Protein AF-A0A8S9JZS0-F1 (afdb_monomer_lite)

Secondary structure (DSSP, 8-state):
--SS-GGGTT--EEEEEEEE-SS-TT-EEEEEEEPPPGGGGGS---S----EEEEEEEEE-SSEEEEEEEEEEHHHHHHHHHTSS-GGGS----EEEEEEE-----SSTT---EEEEEEE-----S-TTS-S--HHHHHHHHHHHHHHHHHHHHHTT----

Organism: Brassica cretica (NCBI:txid69181)

pLDDT: mean 78.53, std 15.89, range [35.5, 95.31]

Sequence (161 aa):
MQQWDVLCYRSAVSVTARILTGSNENNYITILQPTQREDDVISMSQGPKRNMMMLQECYMDALGGMIVYAPLDMASMSLATSGEVDPLKIPILSSGFTISNDGRRSMVAEEGGTILTVVFQILVSEDKRISGMNEQSVDTVTSLISSTVRNIKLLLNCPLE

Foldseek 3Di:
DCQLQPVLPPFDKDFPDWAADPDDPQWIKTKIFGDDDPVCPPDDDPDPPQRKIKIWTWDDDPFWIWIKIWIDGVVLVVCCVVVVDPNVPGDTWMWIKIKGWPPDPDPDPPPIDIDIDTDTRDDPDPDPPPPDDDPVNVVVVVVSVVSSVVSVCVVVVHDPD

Radius of gyration: 18.69 Å; chains: 1; bounding box: 46×42×60 Å

Structure (mmCIF, N/CA/C/O backbone):
data_AF-A0A8S9JZS0-F1
#
_entry.id   AF-A0A8S9JZS0-F1
#
loop_
_atom_site.group_PDB
_atom_site.id
_atom_site.type_symbol
_atom_site.label_atom_id
_atom_site.label_alt_id
_atom_site.label_comp_id
_atom_site.label_asym_id
_atom_site.label_entity_id
_atom_site.label_seq_id
_atom_site.pdbx_PDB_ins_code
_atom_site.Cartn_x
_atom_site.Cartn_y
_atom_site.Cartn_z
_atom_site.occupancy
_atom_site.B_iso_or_equiv
_atom_site.auth_seq_id
_atom_site.auth_comp_id
_atom_site.auth_asym_id
_atom_site.auth_atom_id
_atom_site.pdbx_PDB_model_num
ATOM 1 N N . MET A 1 1 ? 5.705 -9.789 5.509 1.00 44.84 1 MET A N 1
ATOM 2 C CA . MET A 1 1 ? 5.367 -9.020 4.294 1.00 44.84 1 MET A CA 1
ATOM 3 C C . MET A 1 1 ? 4.798 -7.682 4.725 1.00 44.84 1 MET A C 1
ATOM 5 O O . MET A 1 1 ? 3.651 -7.649 5.130 1.00 44.84 1 MET A O 1
ATOM 9 N N . GLN A 1 2 ? 5.638 -6.647 4.747 1.00 56.00 2 GLN A N 1
ATOM 10 C CA . GLN A 1 2 ? 5.303 -5.210 4.882 1.00 56.00 2 GLN A CA 1
ATOM 11 C C . GLN A 1 2 ? 6.602 -4.376 4.871 1.00 56.00 2 GLN A C 1
ATOM 13 O O . GLN A 1 2 ? 6.683 -3.300 5.438 1.00 56.00 2 GLN A O 1
ATOM 18 N N . GLN A 1 3 ? 7.672 -4.904 4.258 1.00 53.69 3 GLN A N 1
ATOM 19 C CA . GLN A 1 3 ? 9.020 -4.331 4.368 1.00 53.69 3 GLN A CA 1
ATOM 20 C C . GLN A 1 3 ? 9.173 -2.980 3.661 1.00 53.69 3 GLN A C 1
ATOM 22 O O . GLN A 1 3 ? 10.143 -2.278 3.929 1.00 53.69 3 GLN A O 1
ATOM 27 N N . TRP A 1 4 ? 8.252 -2.627 2.761 1.00 59.09 4 TRP A N 1
ATOM 28 C CA . TRP A 1 4 ? 8.326 -1.374 2.018 1.00 59.09 4 TRP A CA 1
ATOM 29 C C . TRP A 1 4 ? 7.702 -0.198 2.777 1.00 59.09 4 TRP A C 1
ATOM 31 O O . TRP A 1 4 ? 8.259 0.899 2.737 1.00 59.09 4 TRP A O 1
ATOM 41 N N . ASP A 1 5 ? 6.604 -0.431 3.502 1.00 62.88 5 ASP A N 1
ATOM 42 C CA . ASP A 1 5 ? 5.867 0.616 4.206 1.00 62.88 5 ASP A CA 1
ATOM 43 C C . ASP A 1 5 ? 6.513 0.945 5.555 1.00 62.88 5 ASP A C 1
ATOM 45 O O . ASP A 1 5 ? 6.505 0.154 6.503 1.00 62.88 5 ASP A O 1
ATOM 49 N N . VAL A 1 6 ? 7.066 2.152 5.635 1.00 61.22 6 VAL A N 1
ATOM 50 C CA . VAL A 1 6 ? 7.715 2.693 6.832 1.00 61.22 6 VAL A CA 1
ATOM 51 C C . VAL A 1 6 ? 6.712 2.882 7.974 1.00 61.22 6 VAL A C 1
ATOM 53 O O . VAL A 1 6 ? 7.097 2.777 9.138 1.00 61.22 6 VAL A O 1
ATOM 56 N N . LEU A 1 7 ? 5.427 3.101 7.671 1.00 60.09 7 LEU A N 1
ATOM 57 C CA . LEU A 1 7 ? 4.382 3.263 8.687 1.00 60.09 7 LEU A CA 1
ATOM 58 C C . LEU A 1 7 ? 4.020 1.938 9.373 1.00 60.09 7 LEU A C 1
ATOM 60 O O . LEU A 1 7 ? 3.533 1.941 10.500 1.00 60.09 7 LEU A O 1
ATOM 64 N N . CYS A 1 8 ? 4.317 0.806 8.733 1.00 59.44 8 CYS A N 1
ATOM 65 C CA . CYS A 1 8 ? 4.039 -0.532 9.255 1.00 59.44 8 CYS A CA 1
ATOM 66 C C . CYS A 1 8 ? 5.251 -1.189 9.942 1.00 59.44 8 CYS A C 1
ATOM 68 O O . CYS A 1 8 ? 5.248 -2.394 10.206 1.00 59.44 8 CYS A O 1
ATOM 70 N N . TYR A 1 9 ? 6.322 -0.4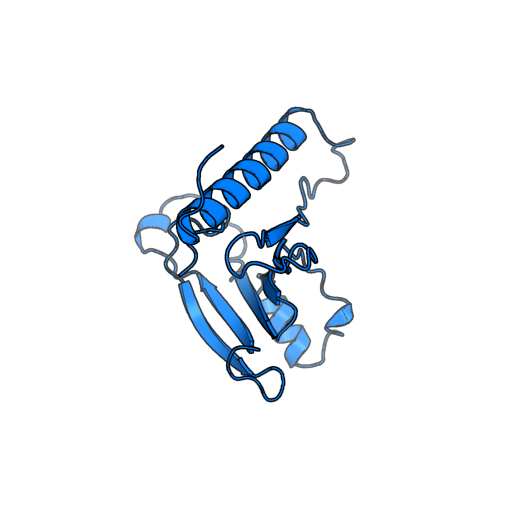37 10.207 1.00 51.94 9 TYR A N 1
ATOM 71 C CA . TYR A 1 9 ? 7.609 -1.016 10.583 1.00 51.94 9 TYR A CA 1
ATOM 72 C C . TYR A 1 9 ? 7.553 -1.818 11.904 1.00 51.94 9 TYR A C 1
ATOM 74 O O . TYR A 1 9 ? 7.262 -1.287 12.971 1.00 51.94 9 TYR A O 1
ATOM 82 N N . ARG A 1 10 ? 7.927 -3.108 11.822 1.00 52.41 10 ARG A N 1
ATOM 83 C CA . ARG A 1 10 ? 8.215 -4.072 12.919 1.00 52.41 10 ARG A CA 1
ATOM 84 C C . ARG A 1 10 ? 7.058 -4.614 13.757 1.00 52.41 10 ARG A C 1
ATOM 86 O O . ARG A 1 10 ? 7.293 -5.552 14.531 1.00 52.41 10 ARG A O 1
ATOM 93 N N . SER A 1 11 ? 5.838 -4.134 13.583 1.00 58.88 11 SER A N 1
ATOM 94 C CA . SER A 1 11 ? 4.678 -4.803 14.172 1.00 58.88 11 SER A CA 1
ATOM 95 C C . SER A 1 11 ? 4.436 -6.110 13.425 1.00 58.88 11 SER A C 1
ATOM 97 O O . SER A 1 11 ? 4.383 -6.131 12.197 1.00 58.88 11 SER A O 1
ATOM 99 N N . ALA A 1 12 ? 4.349 -7.231 14.144 1.00 68.56 12 ALA A N 1
ATOM 100 C CA . ALA A 1 12 ? 3.839 -8.440 13.515 1.00 68.56 12 ALA A CA 1
ATOM 101 C C . ALA A 1 12 ? 2.369 -8.170 13.155 1.00 68.56 12 ALA A C 1
ATOM 103 O O . ALA A 1 12 ? 1.665 -7.471 13.887 1.00 68.56 12 ALA A O 1
ATOM 104 N N . VAL A 1 13 ? 1.917 -8.653 12.006 1.00 76.06 13 VAL A N 1
ATOM 105 C CA . VAL A 1 13 ? 0.561 -8.409 11.511 1.00 76.06 13 VAL A CA 1
ATOM 106 C C . VAL A 1 13 ? -0.047 -9.748 11.139 1.00 76.06 13 VAL A C 1
ATOM 108 O O . VAL A 1 13 ? 0.595 -10.555 10.464 1.00 76.06 13 VAL A O 1
ATOM 111 N N . SER A 1 14 ? -1.273 -9.993 11.592 1.00 83.44 14 SER A N 1
ATOM 112 C CA . SER A 1 14 ? -2.051 -11.171 11.228 1.00 83.44 14 SER A CA 1
ATOM 113 C C . SER A 1 14 ? -3.049 -10.825 10.124 1.00 83.44 14 SER A C 1
ATOM 115 O O . SER A 1 14 ? -3.668 -9.759 10.112 1.00 83.44 14 SER A O 1
ATOM 117 N N . VAL A 1 15 ? -3.214 -11.744 9.173 1.00 87.81 15 VAL A N 1
ATOM 118 C CA . VAL A 1 15 ? -4.293 -11.659 8.186 1.00 87.81 15 VAL A CA 1
ATOM 119 C C . VAL A 1 15 ? -5.558 -12.181 8.853 1.00 87.81 15 VAL A C 1
ATOM 121 O O . VAL A 1 15 ? -5.619 -13.345 9.235 1.00 87.81 15 VAL A O 1
ATOM 124 N N . THR A 1 16 ? -6.556 -11.316 9.001 1.00 87.50 16 THR A N 1
ATOM 125 C CA . THR A 1 16 ? -7.851 -11.676 9.597 1.00 87.50 16 THR A CA 1
ATOM 126 C C . THR A 1 16 ? -8.803 -12.222 8.540 1.00 87.50 16 THR A C 1
ATOM 128 O O . THR A 1 16 ? -9.517 -13.191 8.777 1.00 87.50 16 THR A O 1
ATOM 131 N N . ALA A 1 17 ? -8.800 -11.611 7.355 1.00 90.62 17 ALA A N 1
ATOM 132 C CA . ALA A 1 17 ? -9.634 -12.021 6.235 1.00 90.62 17 ALA A CA 1
ATOM 133 C C . ALA A 1 17 ? -8.967 -11.676 4.901 1.00 90.62 17 ALA A C 1
ATOM 135 O O . ALA A 1 17 ? -8.182 -10.727 4.816 1.00 90.62 17 ALA A O 1
ATOM 136 N N . ARG A 1 18 ? -9.319 -12.429 3.855 1.00 92.62 18 ARG A N 1
ATOM 137 C CA . ARG A 1 18 ? -8.946 -12.162 2.463 1.00 92.62 18 ARG A CA 1
ATOM 138 C C . ARG A 1 18 ? -10.166 -12.351 1.572 1.00 92.62 18 ARG A C 1
ATOM 140 O O . ARG A 1 18 ? -10.853 -13.361 1.677 1.00 92.62 18 ARG A O 1
ATOM 147 N N . ILE A 1 19 ? -10.411 -11.378 0.710 1.00 93.94 19 ILE A N 1
ATOM 148 C CA . ILE A 1 19 ? -11.557 -11.302 -0.190 1.00 93.94 19 ILE A CA 1
ATOM 149 C C . ILE A 1 19 ? -10.994 -11.121 -1.594 1.00 93.94 19 ILE A C 1
ATOM 151 O O . ILE A 1 19 ? -10.263 -10.166 -1.835 1.00 93.94 19 ILE A O 1
ATOM 155 N N . LEU A 1 20 ? -11.294 -12.036 -2.510 1.00 94.88 20 LEU A N 1
ATOM 156 C CA . LEU A 1 20 ? -10.851 -11.912 -3.899 1.00 94.88 20 LEU A CA 1
ATOM 157 C C . LEU A 1 20 ? -11.662 -10.829 -4.614 1.00 94.88 20 LEU A C 1
ATOM 159 O O . LEU A 1 20 ? -12.885 -10.771 -4.476 1.00 94.88 20 LEU A O 1
ATOM 163 N N . THR A 1 21 ? -10.981 -9.990 -5.388 1.00 89.38 21 THR A N 1
ATOM 164 C CA . THR A 1 21 ? -11.600 -8.933 -6.189 1.00 89.38 21 THR A CA 1
ATOM 165 C C . THR A 1 21 ? -11.518 -9.304 -7.669 1.00 89.38 21 THR A C 1
ATOM 167 O O . THR A 1 21 ? -10.592 -8.959 -8.398 1.00 89.38 21 THR A O 1
ATOM 170 N N . GLY A 1 22 ? -12.524 -10.053 -8.125 1.00 83.94 22 GLY A N 1
ATOM 171 C CA . GLY A 1 22 ? -12.627 -10.527 -9.506 1.00 83.94 22 GLY A CA 1
ATOM 172 C C . GLY A 1 22 ? -11.969 -11.890 -9.736 1.00 83.94 22 GLY A C 1
ATOM 173 O O . GLY A 1 22 ? -11.845 -12.697 -8.819 1.00 83.94 22 GLY A O 1
ATOM 174 N N . SER A 1 23 ? -11.604 -12.167 -10.990 1.00 85.94 23 SER A N 1
ATOM 175 C CA . SER A 1 23 ? -11.168 -13.504 -11.430 1.00 85.94 23 SER A CA 1
ATOM 176 C C . SER A 1 23 ? -9.668 -13.770 -11.273 1.00 85.94 23 SER A C 1
ATOM 178 O O . SER A 1 23 ? -9.247 -14.918 -11.383 1.00 85.94 23 SER A O 1
ATOM 180 N N . ASN A 1 24 ? -8.854 -12.730 -11.067 1.00 89.06 24 ASN A N 1
ATOM 181 C CA . ASN A 1 24 ? -7.415 -12.871 -10.852 1.00 89.06 24 ASN A CA 1
ATOM 182 C C . ASN A 1 24 ? -7.147 -13.116 -9.360 1.00 89.06 24 ASN A C 1
ATOM 184 O O . ASN A 1 24 ? -7.508 -12.291 -8.527 1.00 89.06 24 ASN A O 1
ATOM 188 N N . GLU A 1 25 ? -6.482 -14.218 -9.016 1.00 90.31 25 GLU A N 1
ATOM 189 C CA . GLU A 1 25 ? -6.141 -14.573 -7.628 1.00 90.31 25 GLU A CA 1
ATOM 190 C C . GLU A 1 25 ? -5.169 -13.587 -6.952 1.00 90.31 25 GLU A C 1
ATOM 192 O O . GLU A 1 25 ? -5.091 -13.509 -5.720 1.00 90.31 25 GLU A O 1
ATOM 197 N N . ASN A 1 26 ? -4.462 -12.795 -7.760 1.00 89.25 26 ASN A N 1
ATOM 198 C CA . ASN A 1 26 ? -3.591 -11.719 -7.296 1.00 89.25 26 ASN A CA 1
ATOM 199 C C . ASN A 1 26 ? -4.355 -10.431 -6.961 1.00 89.25 26 ASN A C 1
ATOM 201 O O . ASN A 1 26 ? -3.776 -9.529 -6.357 1.00 89.25 26 ASN A O 1
ATOM 205 N N . ASN A 1 27 ? -5.648 -10.366 -7.289 1.00 94.38 27 ASN A N 1
ATOM 206 C CA . ASN A 1 27 ? -6.512 -9.241 -6.967 1.00 94.38 27 ASN A CA 1
ATOM 207 C C . ASN A 1 27 ? -7.312 -9.579 -5.716 1.00 94.38 27 ASN A C 1
ATOM 209 O O . ASN A 1 27 ? -8.133 -10.503 -5.703 1.00 94.38 27 ASN A O 1
ATOM 213 N N . TYR A 1 28 ? -7.033 -8.871 -4.629 1.00 95.31 28 TYR A N 1
ATOM 214 C CA . TYR A 1 28 ? -7.679 -9.146 -3.359 1.00 95.31 28 TYR A CA 1
ATOM 215 C C . TYR A 1 28 ? -7.638 -7.958 -2.414 1.00 95.31 28 TYR A C 1
ATOM 217 O O . TYR A 1 28 ? -6.709 -7.155 -2.407 1.00 95.31 28 TYR A O 1
ATOM 225 N N . ILE A 1 29 ? -8.621 -7.934 -1.525 1.00 94.50 29 ILE A N 1
ATOM 226 C CA . ILE A 1 29 ? -8.629 -7.112 -0.328 1.00 94.50 29 ILE A CA 1
ATOM 227 C C . ILE A 1 29 ? -8.295 -8.015 0.855 1.00 94.50 29 ILE A C 1
ATOM 229 O O . ILE A 1 29 ? -8.798 -9.130 0.988 1.00 94.50 29 ILE A O 1
ATOM 233 N N . THR A 1 30 ? -7.431 -7.540 1.733 1.00 92.56 30 THR A N 1
ATOM 234 C CA . THR A 1 30 ? -7.046 -8.208 2.974 1.00 92.56 30 THR A CA 1
ATOM 235 C C . THR A 1 30 ? -7.297 -7.287 4.143 1.00 92.56 30 THR A C 1
ATOM 237 O O . THR A 1 30 ? -6.968 -6.105 4.093 1.00 92.56 30 THR A O 1
ATOM 240 N N . ILE A 1 31 ? -7.855 -7.856 5.204 1.00 90.25 31 ILE A N 1
ATOM 241 C CA . ILE A 1 31 ? -7.995 -7.182 6.486 1.00 90.25 31 ILE A CA 1
ATOM 242 C C . ILE A 1 31 ? -6.838 -7.648 7.354 1.00 90.25 31 ILE A C 1
ATOM 244 O O . ILE A 1 31 ? -6.696 -8.839 7.650 1.00 90.25 31 ILE A O 1
ATOM 248 N N . LEU A 1 32 ? -5.999 -6.698 7.727 1.00 87.88 32 LEU A N 1
ATOM 249 C CA . LEU A 1 32 ? -4.778 -6.913 8.472 1.00 87.88 32 LEU A CA 1
ATOM 250 C C . LEU A 1 32 ? -4.951 -6.357 9.882 1.00 87.88 32 LEU A C 1
ATOM 252 O O . LEU A 1 32 ? -5.426 -5.236 10.056 1.00 87.88 32 LEU A O 1
ATOM 256 N N . GLN A 1 33 ? -4.557 -7.129 10.889 1.00 84.81 33 GLN A N 1
ATOM 257 C CA . GLN A 1 33 ? -4.592 -6.695 12.279 1.00 84.81 33 GLN A CA 1
ATOM 258 C C . GLN A 1 33 ? -3.167 -6.673 12.842 1.00 84.81 33 GLN A C 1
ATOM 260 O O . GLN A 1 33 ? -2.495 -7.708 12.848 1.00 84.81 33 GLN A O 1
ATOM 265 N N . PRO A 1 34 ? -2.672 -5.515 13.309 1.00 76.56 34 PRO A N 1
ATOM 266 C CA . PRO A 1 34 ? -1.420 -5.455 14.045 1.00 76.56 34 PRO A CA 1
ATOM 267 C C . PRO A 1 34 ? -1.515 -6.325 15.302 1.00 76.56 34 PRO A C 1
ATOM 269 O O . PRO A 1 34 ? -2.389 -6.130 16.146 1.00 76.56 34 PRO A O 1
ATOM 272 N N . THR A 1 35 ? -0.623 -7.303 15.429 1.00 68.81 35 THR A N 1
ATOM 273 C CA . THR A 1 35 ? -0.482 -8.073 16.668 1.00 68.81 35 THR A CA 1
ATOM 274 C C . THR A 1 35 ? 0.222 -7.210 17.707 1.00 68.81 35 THR A C 1
ATOM 276 O O . THR A 1 35 ? 1.315 -6.694 17.467 1.00 68.81 35 THR A O 1
ATOM 279 N N . GLN A 1 36 ? -0.429 -7.030 18.855 1.00 60.59 36 GLN A N 1
ATOM 280 C CA . GLN A 1 36 ? 0.155 -6.346 20.004 1.00 60.59 36 GLN A CA 1
ATOM 281 C C . GLN A 1 36 ? 1.300 -7.206 20.544 1.00 60.59 36 GLN A C 1
ATOM 283 O O . GLN A 1 36 ? 1.102 -8.394 20.803 1.00 60.59 36 GLN A O 1
ATOM 288 N N . ARG A 1 37 ? 2.498 -6.630 20.690 1.00 54.28 37 ARG A N 1
ATOM 289 C CA . ARG A 1 37 ? 3.578 -7.297 21.423 1.00 54.28 37 ARG A CA 1
ATOM 290 C C . ARG A 1 37 ? 3.340 -7.106 22.918 1.00 54.28 37 ARG A C 1
ATOM 292 O O . ARG A 1 37 ? 2.947 -6.027 23.353 1.00 54.28 37 ARG A O 1
ATOM 299 N N . GLU A 1 38 ? 3.599 -8.149 23.697 1.00 49.91 38 GLU A N 1
ATOM 300 C CA . GLU A 1 38 ? 3.438 -8.149 25.159 1.00 49.91 38 GLU A CA 1
ATOM 301 C C . GLU A 1 38 ? 4.315 -7.089 25.863 1.00 49.91 38 GLU A C 1
ATOM 303 O O . GLU A 1 38 ? 3.987 -6.661 26.967 1.00 49.91 38 GLU A O 1
ATOM 308 N N . ASP A 1 39 ? 5.362 -6.583 25.199 1.00 48.84 39 ASP A N 1
ATOM 309 C CA . ASP A 1 39 ? 6.271 -5.560 25.735 1.00 48.84 39 ASP A CA 1
ATOM 310 C C . ASP A 1 39 ? 5.709 -4.118 25.694 1.00 48.84 39 ASP A C 1
ATOM 312 O O . ASP A 1 39 ? 6.209 -3.244 26.404 1.00 48.84 39 ASP A O 1
ATOM 316 N N . ASP A 1 40 ? 4.638 -3.847 24.931 1.00 48.62 40 ASP A N 1
ATOM 317 C CA . ASP A 1 40 ? 4.027 -2.505 24.824 1.00 48.62 40 ASP A CA 1
ATOM 318 C C . ASP A 1 40 ? 3.050 -2.182 25.977 1.00 48.62 40 ASP A C 1
ATOM 320 O O . ASP A 1 40 ? 2.468 -1.097 26.039 1.00 48.62 40 ASP A O 1
ATOM 324 N N . VAL A 1 41 ? 2.883 -3.096 26.941 1.00 44.75 41 VAL A N 1
ATOM 325 C CA . VAL A 1 41 ? 1.944 -2.953 28.072 1.00 44.75 41 VAL A CA 1
ATOM 326 C C . VAL A 1 41 ? 2.355 -1.834 29.049 1.00 44.75 41 VAL A C 1
ATOM 328 O O . VAL A 1 41 ? 1.533 -1.388 29.850 1.00 44.75 41 VAL A O 1
ATOM 331 N N . ILE A 1 42 ? 3.593 -1.324 28.977 1.00 43.44 42 ILE A N 1
ATOM 332 C CA . ILE A 1 42 ? 4.134 -0.379 29.974 1.00 43.44 42 ILE A CA 1
ATOM 333 C C . ILE A 1 42 ? 4.185 1.088 29.489 1.00 43.44 42 ILE A C 1
ATOM 335 O O . ILE A 1 42 ? 4.389 1.988 30.302 1.00 43.44 42 ILE A O 1
ATOM 339 N N . SER A 1 43 ? 3.897 1.404 28.219 1.00 37.94 43 SER A N 1
ATOM 340 C CA . SER A 1 43 ? 3.918 2.805 27.743 1.00 37.94 43 SER A CA 1
ATOM 341 C C . SER A 1 43 ? 2.524 3.419 27.574 1.00 37.94 43 SER A C 1
ATOM 343 O O . SER A 1 43 ? 1.962 3.497 26.489 1.00 37.94 43 SER A O 1
ATOM 345 N N . MET A 1 44 ? 1.984 3.880 28.705 1.00 39.88 44 MET A N 1
ATOM 346 C CA . MET A 1 44 ? 1.289 5.166 28.887 1.00 39.88 44 MET A CA 1
ATOM 347 C C . MET A 1 44 ? 0.605 5.800 27.651 1.00 39.88 44 MET A C 1
ATOM 349 O O . MET A 1 44 ? 1.141 6.717 27.039 1.00 39.88 44 MET A O 1
ATOM 353 N N . SER A 1 45 ? -0.661 5.458 27.401 1.00 35.50 45 SER A N 1
ATOM 354 C CA . SER A 1 45 ? -1.734 6.468 27.395 1.00 35.50 45 SER A CA 1
ATOM 355 C C . SER A 1 45 ? -3.100 5.796 27.564 1.00 35.50 45 SER A C 1
ATOM 357 O O . SER A 1 45 ? -3.480 4.881 26.837 1.00 35.50 45 SER A O 1
ATOM 359 N N . GLN A 1 46 ? -3.837 6.245 28.578 1.00 35.62 46 GLN A N 1
ATOM 360 C CA . GLN A 1 46 ? -5.237 5.913 28.835 1.00 35.62 46 GLN A CA 1
ATOM 361 C C . GLN A 1 46 ? -6.115 6.587 27.765 1.00 35.62 46 GLN A C 1
ATOM 363 O O . GLN A 1 46 ? -6.743 7.613 28.008 1.00 35.62 46 GLN A O 1
ATOM 368 N N . GLY A 1 47 ? -6.102 6.046 26.551 1.00 40.69 47 GLY A N 1
ATOM 369 C CA . GLY A 1 47 ? -7.106 6.295 25.516 1.00 40.69 47 GLY A CA 1
ATOM 370 C C . GLY A 1 47 ? -7.888 5.008 25.249 1.00 40.69 47 GLY A C 1
ATOM 371 O O . GLY A 1 47 ? -7.406 3.929 25.611 1.00 40.69 47 GLY A O 1
ATOM 372 N N . PRO A 1 48 ? -9.085 5.061 24.629 1.00 41.44 48 PRO A N 1
ATOM 373 C CA . PRO A 1 48 ? -9.756 3.834 24.228 1.00 41.44 48 PRO A CA 1
ATOM 374 C C . PRO A 1 48 ? -8.778 3.057 23.353 1.00 41.44 48 PRO A C 1
ATOM 376 O O . PRO A 1 48 ? -8.199 3.641 22.435 1.00 41.44 48 PRO A O 1
ATOM 379 N N . LYS A 1 49 ? -8.560 1.774 23.674 1.00 51.62 49 LYS A N 1
ATOM 380 C CA . LYS A 1 49 ? -7.807 0.832 22.842 1.00 51.62 49 LYS A CA 1
ATOM 381 C C . LYS A 1 49 ? -8.439 0.858 21.452 1.00 51.62 49 LYS A C 1
ATOM 383 O O . LYS A 1 49 ? -9.383 0.116 21.191 1.00 51.62 49 LYS A O 1
ATOM 388 N N . ARG A 1 50 ? -7.989 1.760 20.580 1.00 55.19 50 ARG A N 1
ATOM 389 C CA . ARG A 1 50 ? -8.443 1.816 19.198 1.00 55.19 50 ARG A CA 1
ATOM 390 C C . ARG A 1 50 ? -7.845 0.578 18.574 1.00 55.19 50 ARG A C 1
ATOM 392 O O . ARG A 1 50 ? -6.653 0.536 18.291 1.00 55.19 50 ARG A O 1
ATOM 399 N N . ASN A 1 51 ? -8.655 -0.471 18.498 1.00 75.00 51 ASN A N 1
ATOM 400 C CA . ASN A 1 51 ? -8.290 -1.704 17.836 1.00 75.00 51 ASN A CA 1
ATOM 401 C C . ASN A 1 51 ? -8.225 -1.381 16.341 1.00 75.00 51 ASN A C 1
ATOM 403 O O . ASN A 1 51 ? -9.216 -1.495 15.622 1.00 75.00 51 ASN A O 1
ATOM 407 N N . MET A 1 52 ? -7.097 -0.807 15.931 1.00 81.19 52 MET A N 1
ATOM 408 C CA . MET A 1 52 ? -6.858 -0.381 14.566 1.00 81.19 52 MET A CA 1
ATOM 409 C C . MET A 1 52 ? -6.590 -1.613 13.717 1.00 81.19 52 MET A C 1
ATOM 411 O O . MET A 1 52 ? -5.873 -2.528 14.117 1.00 81.19 52 MET A O 1
ATOM 415 N N . MET A 1 53 ? -7.178 -1.614 12.539 1.00 85.12 53 MET A N 1
ATOM 416 C CA . MET A 1 53 ? -6.965 -2.582 11.484 1.00 85.12 53 MET A CA 1
ATOM 417 C C . MET A 1 53 ? -6.458 -1.832 10.258 1.00 85.12 53 MET A C 1
ATOM 419 O O . MET A 1 53 ? -6.534 -0.605 10.175 1.00 85.12 53 MET A O 1
ATOM 423 N N . MET A 1 54 ? -5.932 -2.573 9.298 1.00 87.38 54 MET A N 1
ATOM 424 C CA . MET A 1 54 ? -5.510 -2.024 8.025 1.00 87.38 54 MET A CA 1
ATOM 425 C C . MET A 1 54 ? -6.178 -2.806 6.906 1.00 87.38 54 MET A C 1
ATOM 427 O O . MET A 1 54 ? -6.036 -4.025 6.808 1.00 87.38 54 MET A O 1
ATOM 431 N N . LEU A 1 55 ? -6.924 -2.098 6.068 1.00 90.44 55 LEU A N 1
ATOM 432 C CA . LEU A 1 55 ? -7.367 -2.627 4.789 1.00 90.44 55 LEU A CA 1
ATOM 433 C C . LEU A 1 55 ? -6.180 -2.550 3.836 1.00 90.44 55 LEU A C 1
ATOM 435 O O . LEU A 1 55 ? -5.550 -1.504 3.741 1.00 90.44 55 LEU A O 1
ATOM 439 N N . GLN A 1 56 ? -5.864 -3.648 3.163 1.00 92.69 56 GLN A N 1
ATOM 440 C CA . GLN A 1 56 ? -4.876 -3.701 2.090 1.00 92.69 56 GLN A CA 1
ATOM 441 C C . GLN A 1 56 ? -5.575 -4.220 0.843 1.00 92.69 56 GLN A C 1
ATOM 443 O O . GLN A 1 56 ? -6.054 -5.353 0.847 1.00 92.69 56 GLN A O 1
ATOM 448 N N . GLU A 1 57 ? -5.587 -3.426 -0.214 1.00 93.62 57 GLU A N 1
ATOM 449 C CA . GLU A 1 57 ? -6.015 -3.821 -1.544 1.00 93.62 57 GLU A CA 1
ATOM 450 C C . GLU A 1 57 ? -4.792 -4.043 -2.435 1.00 93.62 57 GLU A C 1
ATOM 452 O O . GLU A 1 57 ? -3.920 -3.181 -2.552 1.00 93.62 57 GLU A O 1
ATOM 457 N N . CYS A 1 58 ? -4.745 -5.212 -3.064 1.00 93.38 58 CYS A N 1
ATOM 458 C CA . CYS A 1 58 ? -3.793 -5.560 -4.104 1.00 93.38 58 CYS A CA 1
ATOM 459 C C . CYS A 1 58 ? -4.548 -5.731 -5.417 1.00 93.38 58 CYS A C 1
ATOM 461 O O . CYS A 1 58 ? -5.582 -6.403 -5.460 1.00 93.38 58 CYS A O 1
ATOM 463 N N . TYR A 1 59 ? -3.998 -5.181 -6.491 1.00 94.38 59 TYR A N 1
ATOM 464 C CA . TYR A 1 59 ? -4.501 -5.399 -7.842 1.00 94.38 59 TYR A CA 1
ATOM 465 C C . TYR A 1 59 ? -3.333 -5.549 -8.809 1.00 94.38 59 TYR A C 1
ATOM 467 O O . TYR A 1 59 ? -2.315 -4.875 -8.668 1.00 94.38 59 TYR A O 1
ATOM 475 N N . MET A 1 60 ? -3.474 -6.429 -9.793 1.00 92.31 60 MET A N 1
ATOM 476 C CA . MET A 1 60 ? -2.494 -6.653 -10.842 1.00 92.31 60 MET A CA 1
ATOM 477 C C . MET A 1 60 ? -3.179 -7.069 -12.144 1.00 92.31 60 MET A C 1
ATOM 479 O O . MET A 1 60 ? -4.070 -7.922 -12.162 1.00 92.31 60 MET A O 1
ATOM 483 N N . ASP A 1 61 ? -2.719 -6.500 -13.251 1.00 90.56 61 ASP A N 1
ATOM 484 C CA . ASP A 1 61 ? -3.084 -6.896 -14.605 1.00 90.56 61 ASP A CA 1
ATOM 485 C C . ASP A 1 61 ? -1.887 -6.748 -15.564 1.00 90.56 61 ASP A C 1
ATOM 487 O O . ASP A 1 61 ? -0.737 -6.625 -15.145 1.00 90.56 61 ASP A O 1
ATOM 491 N N . ALA A 1 62 ? -2.144 -6.811 -16.872 1.00 87.56 62 ALA A N 1
ATOM 492 C CA . ALA A 1 62 ? -1.102 -6.710 -17.893 1.00 87.56 62 ALA A CA 1
ATOM 493 C C . ALA A 1 62 ? -0.459 -5.311 -18.003 1.00 87.56 62 ALA A C 1
ATOM 495 O O . ALA A 1 62 ? 0.589 -5.178 -18.633 1.00 87.56 62 ALA A O 1
ATOM 496 N N . LEU A 1 63 ? -1.082 -4.269 -17.447 1.00 87.69 63 LEU A N 1
ATOM 497 C CA . LEU A 1 63 ? -0.594 -2.888 -17.497 1.00 87.69 63 LEU A CA 1
ATOM 498 C C . LEU A 1 63 ? 0.251 -2.533 -16.272 1.00 87.69 63 LEU A C 1
ATOM 500 O O . LEU A 1 63 ? 1.084 -1.623 -16.341 1.00 87.69 63 LEU A O 1
ATOM 504 N N . GLY A 1 64 ? 0.061 -3.248 -15.164 1.00 90.88 64 GLY A N 1
ATOM 505 C CA . GLY A 1 64 ? 0.812 -3.017 -13.945 1.00 90.88 64 GLY A CA 1
ATOM 506 C C . GLY A 1 64 ? 0.170 -3.629 -12.711 1.00 90.88 64 GLY A C 1
ATOM 507 O O . GLY A 1 64 ? -0.698 -4.496 -12.783 1.00 90.88 64 GLY A O 1
ATOM 508 N N . GLY A 1 65 ? 0.610 -3.156 -11.552 1.00 92.81 65 GLY A N 1
ATOM 509 C CA . GLY A 1 65 ? 0.054 -3.555 -10.269 1.00 92.81 65 GLY A CA 1
ATOM 510 C C . GLY A 1 65 ? 0.008 -2.408 -9.275 1.00 92.81 65 GLY A C 1
ATOM 511 O O . GLY A 1 65 ? 0.718 -1.413 -9.411 1.00 92.81 65 GLY A O 1
ATOM 512 N N . MET A 1 66 ? -0.830 -2.560 -8.260 1.00 93.31 66 MET A N 1
ATOM 513 C CA . MET A 1 66 ? -0.958 -1.624 -7.157 1.00 93.31 66 MET A CA 1
ATOM 514 C C . MET A 1 66 ? -1.022 -2.359 -5.831 1.00 93.31 66 MET A C 1
ATOM 516 O O . MET A 1 66 ? -1.542 -3.476 -5.744 1.00 93.31 66 MET A O 1
ATOM 520 N N . ILE A 1 67 ? -0.558 -1.673 -4.795 1.00 92.50 67 ILE A N 1
ATOM 521 C CA . ILE A 1 67 ? -0.866 -2.032 -3.422 1.00 92.50 67 ILE A CA 1
ATOM 522 C C . ILE A 1 67 ? -1.244 -0.755 -2.676 1.00 92.50 67 ILE A C 1
ATOM 524 O O . ILE A 1 67 ? -0.455 0.190 -2.613 1.00 92.50 67 ILE A O 1
ATOM 528 N N . VAL A 1 68 ? -2.458 -0.727 -2.133 1.00 92.31 68 VAL A N 1
ATOM 529 C CA . VAL A 1 68 ? -3.020 0.411 -1.401 1.00 92.31 68 VAL A CA 1
ATOM 530 C C . VAL A 1 68 ? -3.480 -0.052 -0.032 1.00 92.31 68 VAL A C 1
ATOM 532 O O . VAL A 1 68 ? -4.085 -1.109 0.114 1.00 92.31 68 VAL A O 1
ATOM 535 N N . TYR A 1 69 ? -3.193 0.753 0.978 1.00 90.38 69 TYR A N 1
ATOM 536 C CA . TYR A 1 69 ? -3.517 0.493 2.366 1.00 90.38 69 TYR A CA 1
ATOM 537 C C . TYR A 1 69 ? -4.346 1.630 2.924 1.00 90.38 69 TYR A C 1
ATOM 539 O O . TYR A 1 69 ? -4.141 2.785 2.561 1.00 90.38 69 TYR A O 1
ATOM 547 N N . ALA A 1 70 ? -5.245 1.320 3.845 1.00 89.94 70 ALA A N 1
ATOM 548 C CA . ALA A 1 70 ? -5.984 2.314 4.596 1.00 89.94 70 ALA A CA 1
ATOM 549 C C . ALA A 1 70 ? -6.149 1.850 6.050 1.00 89.94 70 ALA A C 1
ATOM 551 O O . ALA A 1 70 ? -6.687 0.760 6.280 1.00 89.94 70 ALA A O 1
ATOM 552 N N . PRO A 1 71 ? -5.702 2.642 7.041 1.00 86.31 71 PRO A N 1
ATOM 553 C CA . PRO A 1 71 ? -6.003 2.367 8.433 1.00 86.31 71 PRO A CA 1
ATOM 554 C C . PRO A 1 71 ? -7.496 2.597 8.685 1.00 86.31 71 PRO A C 1
ATOM 556 O O . PRO A 1 71 ? -8.090 3.552 8.181 1.00 86.31 71 PRO A O 1
ATOM 559 N N . LEU A 1 72 ? -8.094 1.715 9.479 1.00 86.12 72 LEU A N 1
ATOM 560 C CA . LEU A 1 72 ? -9.498 1.768 9.865 1.00 86.12 72 LEU A CA 1
ATOM 561 C C . LEU A 1 72 ? -9.644 1.228 11.288 1.00 86.12 72 LEU A C 1
ATOM 563 O O . LEU A 1 72 ? -9.047 0.209 11.629 1.00 86.12 72 LEU A O 1
ATOM 567 N N . ASP A 1 73 ? -10.433 1.872 12.141 1.00 85.81 73 ASP A N 1
ATOM 568 C CA . ASP A 1 73 ? -10.722 1.313 13.460 1.00 85.81 73 ASP A CA 1
ATOM 569 C C . ASP A 1 73 ? -11.813 0.229 13.383 1.00 85.81 73 ASP A C 1
ATOM 571 O O . ASP A 1 73 ? -12.759 0.304 12.594 1.00 85.81 73 ASP A O 1
ATOM 575 N N . MET A 1 74 ? -11.687 -0.801 14.222 1.00 83.88 74 MET A N 1
ATOM 576 C CA . MET A 1 74 ? -12.614 -1.935 14.221 1.00 83.88 74 MET A CA 1
ATOM 577 C C . MET A 1 74 ? -14.064 -1.530 14.530 1.00 83.88 74 MET A C 1
ATOM 579 O O . MET A 1 74 ? -14.983 -2.193 14.053 1.00 83.88 74 MET A O 1
ATOM 583 N N . ALA A 1 75 ? -14.291 -0.460 15.301 1.00 87.69 75 ALA A N 1
ATOM 584 C CA . ALA A 1 75 ? -15.645 -0.016 15.621 1.00 87.69 75 ALA A CA 1
ATOM 585 C C . ALA A 1 75 ? -16.333 0.564 14.378 1.00 87.69 75 ALA A C 1
ATOM 587 O O . ALA A 1 75 ? -17.442 0.145 14.057 1.00 87.69 75 ALA A O 1
ATOM 588 N N . SER A 1 76 ? -15.648 1.428 13.625 1.00 87.75 76 SER A N 1
ATOM 589 C CA . SER A 1 76 ? -16.125 1.930 12.333 1.00 87.75 76 SER A CA 1
ATOM 590 C C . SER A 1 76 ? -16.428 0.788 11.365 1.00 87.75 76 SER A C 1
ATOM 592 O O . SER A 1 76 ? -17.484 0.781 10.739 1.00 87.75 76 SER A O 1
ATOM 594 N N . MET A 1 77 ? -15.563 -0.228 11.291 1.00 85.62 77 MET A N 1
ATOM 595 C CA . MET A 1 77 ? -15.819 -1.400 10.450 1.00 85.62 77 MET A CA 1
ATOM 596 C C . MET A 1 77 ? -17.048 -2.198 10.910 1.00 85.62 77 MET A C 1
ATOM 598 O O . MET A 1 77 ? -17.843 -2.616 10.076 1.00 85.62 77 MET A O 1
ATOM 602 N N . SER A 1 78 ? -17.231 -2.383 12.221 1.00 87.81 78 SER A N 1
ATOM 603 C CA . SER A 1 78 ? -18.403 -3.071 12.776 1.00 87.81 78 SER A CA 1
ATOM 604 C C . SER A 1 78 ? -19.707 -2.326 12.489 1.00 87.81 78 SER A C 1
ATOM 606 O O . SER A 1 78 ? -20.716 -2.964 12.211 1.00 87.81 78 SER A O 1
ATOM 608 N N . LEU A 1 79 ? -19.693 -0.993 12.552 1.00 89.56 79 LEU A N 1
ATOM 609 C CA . LEU A 1 79 ? -20.852 -0.157 12.222 1.00 89.56 79 LEU A CA 1
ATOM 610 C C . LEU A 1 79 ? -21.161 -0.176 10.719 1.00 89.56 79 LEU A C 1
ATOM 612 O O . LEU A 1 79 ? -22.324 -0.142 10.318 1.00 89.56 79 LEU A O 1
ATOM 616 N N . ALA A 1 80 ? -20.121 -0.250 9.883 1.00 89.75 80 ALA A N 1
ATOM 617 C CA . ALA A 1 80 ? -20.265 -0.404 8.439 1.00 89.75 80 ALA A CA 1
ATOM 618 C C . ALA A 1 80 ? -20.930 -1.741 8.085 1.00 89.75 80 ALA A C 1
ATOM 620 O O . ALA A 1 80 ? -21.830 -1.796 7.250 1.00 89.75 80 ALA A O 1
ATOM 621 N N . THR A 1 81 ? -20.490 -2.832 8.722 1.00 87.19 81 THR A N 1
ATOM 622 C CA . THR A 1 81 ? -20.984 -4.185 8.433 1.00 87.19 81 THR A CA 1
ATOM 623 C C . THR A 1 81 ? -22.345 -4.473 9.056 1.00 87.19 81 THR A C 1
ATOM 625 O O . THR A 1 81 ? -23.090 -5.275 8.494 1.00 87.19 81 THR A O 1
ATOM 628 N N . SER A 1 82 ? -22.710 -3.815 10.164 1.00 92.00 82 SER A N 1
ATOM 629 C CA . SER A 1 82 ? -24.066 -3.889 10.726 1.00 92.00 82 SER A CA 1
ATOM 630 C C . SER A 1 82 ? -25.101 -3.114 9.902 1.00 92.00 82 SER A C 1
ATOM 632 O O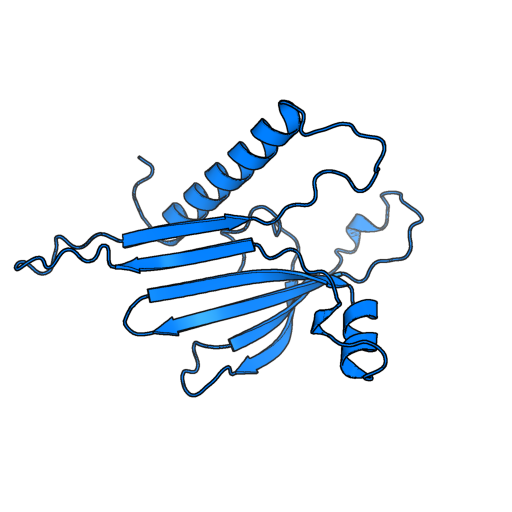 . SER A 1 82 ? -26.302 -3.304 10.093 1.00 92.00 82 SER A O 1
ATOM 634 N N . GLY A 1 83 ? -24.653 -2.266 8.968 1.00 90.56 83 GLY A N 1
ATOM 635 C CA . GLY A 1 83 ? -25.512 -1.402 8.159 1.00 90.56 83 GLY A CA 1
ATOM 636 C C . GLY A 1 83 ? -26.030 -0.170 8.907 1.00 90.56 83 GLY A C 1
ATOM 637 O O . GLY A 1 83 ? -26.866 0.557 8.374 1.00 90.56 83 GLY A O 1
ATOM 638 N N . GLU A 1 84 ? -25.544 0.083 10.126 1.00 92.19 84 GLU A N 1
ATOM 639 C CA . GLU A 1 84 ? -25.895 1.270 10.916 1.00 92.19 84 GLU A CA 1
ATOM 640 C C . GLU A 1 84 ? -25.314 2.555 10.317 1.00 92.19 84 GLU A C 1
ATOM 642 O O . GLU A 1 84 ? -25.904 3.631 10.440 1.00 92.19 84 GLU A O 1
ATOM 647 N N . VAL A 1 85 ? -24.160 2.445 9.654 1.00 92.06 85 VAL A N 1
ATOM 648 C CA . VAL A 1 85 ? -23.482 3.556 8.983 1.00 92.06 85 VAL A CA 1
ATOM 649 C C . VAL A 1 85 ? -23.213 3.190 7.529 1.00 92.06 85 VAL A C 1
ATOM 651 O O . VAL A 1 85 ? -22.773 2.088 7.220 1.00 92.06 85 VAL A O 1
ATOM 654 N N . ASP A 1 86 ? -23.445 4.151 6.634 1.00 92.38 86 ASP A N 1
ATOM 655 C CA . ASP A 1 86 ? -23.037 4.061 5.232 1.00 92.38 86 ASP A CA 1
ATOM 656 C C . ASP A 1 86 ? -21.499 3.968 5.143 1.00 92.38 86 ASP A C 1
ATOM 658 O O . ASP A 1 86 ? -20.824 4.932 5.527 1.00 92.38 86 ASP A O 1
ATOM 662 N N . PRO A 1 87 ? -20.927 2.859 4.631 1.00 88.88 87 PRO A N 1
ATOM 663 C CA . PRO A 1 87 ? -19.479 2.679 4.543 1.00 88.88 87 PRO A CA 1
ATOM 664 C C . PRO A 1 87 ? -18.771 3.798 3.769 1.00 88.88 87 PRO A C 1
ATOM 666 O O . PRO A 1 87 ? -17.621 4.109 4.065 1.00 88.88 87 PRO A O 1
ATOM 669 N N . LEU A 1 88 ? -19.461 4.455 2.826 1.00 90.12 88 LEU A N 1
ATOM 670 C CA . LEU A 1 88 ? -18.913 5.570 2.044 1.00 90.12 88 LEU A CA 1
ATOM 671 C C . LEU A 1 88 ? -18.688 6.841 2.876 1.00 90.12 88 LEU A C 1
ATOM 673 O O . LEU A 1 88 ? -17.991 7.753 2.435 1.00 90.12 88 LEU A O 1
ATOM 677 N N . LYS A 1 89 ? -19.281 6.925 4.072 1.00 89.50 89 LYS A N 1
ATOM 678 C CA . LYS A 1 89 ? -19.133 8.064 4.991 1.00 89.50 89 LYS A CA 1
ATOM 679 C C . LYS A 1 89 ? -18.023 7.868 6.015 1.00 89.50 89 LYS A C 1
ATOM 681 O O . LYS A 1 89 ? -17.743 8.795 6.774 1.00 89.50 89 LYS A O 1
ATOM 686 N N . ILE A 1 90 ? -17.414 6.687 6.064 1.00 88.69 90 ILE A N 1
ATOM 687 C CA . ILE A 1 90 ? -16.323 6.397 6.986 1.00 88.69 90 ILE A CA 1
ATOM 688 C C . ILE A 1 90 ? -15.036 6.968 6.384 1.00 88.69 90 ILE A C 1
ATOM 690 O O . ILE A 1 90 ? -14.618 6.523 5.313 1.00 88.69 90 ILE A O 1
ATOM 694 N N . PRO A 1 91 ? -14.406 7.969 7.024 1.00 86.12 91 PRO A N 1
ATOM 695 C CA . PRO A 1 91 ? -13.189 8.554 6.491 1.00 86.12 91 PRO A CA 1
ATOM 696 C C . PRO A 1 91 ? -12.053 7.536 6.578 1.00 86.12 91 PRO A C 1
ATOM 698 O O . PRO A 1 91 ? -11.766 6.998 7.645 1.00 86.12 91 PRO A O 1
ATOM 701 N N . ILE A 1 92 ? -11.383 7.315 5.452 1.00 88.00 92 ILE A N 1
ATOM 702 C CA . ILE A 1 92 ? -10.178 6.497 5.370 1.00 88.00 92 ILE A CA 1
ATOM 703 C C . ILE A 1 92 ? -9.042 7.319 4.768 1.00 88.00 92 ILE A C 1
ATOM 705 O O . ILE A 1 92 ? -9.265 8.185 3.923 1.00 88.00 92 ILE A O 1
ATOM 709 N N . LEU A 1 93 ? -7.821 7.064 5.232 1.00 88.69 93 LEU A N 1
ATOM 710 C CA . LEU A 1 93 ? -6.617 7.759 4.781 1.00 88.69 93 LEU A CA 1
ATOM 711 C C . LEU A 1 93 ? -5.750 6.780 3.995 1.00 88.69 93 LEU A C 1
ATOM 713 O O . LEU A 1 93 ? -4.906 6.085 4.558 1.00 88.69 93 LEU A O 1
ATOM 717 N N . SER A 1 94 ? -6.008 6.676 2.693 1.00 90.25 94 SER A N 1
ATOM 718 C CA . SER A 1 94 ? -5.327 5.693 1.854 1.00 90.25 94 SER A CA 1
ATOM 719 C C . SER A 1 94 ? -3.888 6.099 1.542 1.00 90.25 94 SER A C 1
ATOM 721 O O . SER A 1 94 ? -3.617 7.257 1.224 1.00 90.25 94 SER A O 1
ATOM 723 N N . SER A 1 95 ? -2.972 5.136 1.569 1.00 90.31 95 SER A N 1
ATOM 724 C CA . SER A 1 95 ? -1.581 5.296 1.144 1.00 90.31 95 SER A CA 1
ATOM 725 C C . SER A 1 95 ? -1.103 4.042 0.421 1.00 90.31 95 SER A C 1
ATOM 727 O O . SER A 1 95 ? -1.515 2.935 0.750 1.00 90.31 95 SER A O 1
ATOM 729 N N . GLY A 1 96 ? -0.240 4.187 -0.576 1.00 91.25 96 GLY A N 1
ATOM 730 C CA . GLY A 1 96 ? 0.196 3.054 -1.380 1.00 91.25 96 GLY A CA 1
ATOM 731 C C . GLY A 1 96 ? 0.988 3.460 -2.606 1.00 91.25 96 GLY A C 1
ATOM 732 O O . GLY A 1 96 ? 1.472 4.588 -2.719 1.00 91.25 96 GLY A O 1
ATOM 733 N N . PHE A 1 97 ? 1.120 2.526 -3.538 1.00 92.75 97 PHE A N 1
ATOM 734 C CA . PHE A 1 97 ? 1.832 2.766 -4.782 1.00 92.75 97 PHE A CA 1
ATOM 735 C C . PHE A 1 97 ? 1.296 1.922 -5.936 1.00 92.75 97 PHE A C 1
ATOM 737 O O . PHE A 1 97 ? 0.676 0.875 -5.738 1.00 92.75 97 PHE A O 1
ATOM 744 N N . THR A 1 98 ? 1.592 2.372 -7.152 1.00 94.50 98 THR A N 1
ATOM 745 C CA . THR A 1 98 ? 1.376 1.639 -8.399 1.00 94.50 98 THR A CA 1
ATOM 746 C C . THR A 1 98 ? 2.699 1.473 -9.136 1.00 94.50 98 THR A C 1
ATOM 748 O O . THR A 1 98 ? 3.513 2.397 -9.173 1.00 94.50 98 THR A O 1
ATOM 751 N N . ILE A 1 99 ? 2.886 0.324 -9.774 1.00 92.69 99 ILE A N 1
ATOM 752 C CA . ILE A 1 99 ? 3.982 0.049 -10.703 1.00 92.69 99 ILE A CA 1
ATOM 753 C C . ILE A 1 99 ? 3.361 -0.217 -12.066 1.00 92.69 99 ILE A C 1
ATOM 755 O O . ILE A 1 99 ? 2.478 -1.062 -12.186 1.00 92.69 99 ILE A O 1
ATOM 759 N N . SER A 1 100 ? 3.832 0.486 -13.087 1.00 91.88 100 SER A N 1
ATOM 760 C CA . SER A 1 100 ? 3.399 0.294 -14.473 1.00 91.88 100 SER A CA 1
ATOM 761 C C . SER A 1 100 ? 4.593 0.311 -15.419 1.00 91.88 100 SER A C 1
ATOM 763 O O . SER A 1 100 ? 5.678 0.774 -15.056 1.00 91.88 100 SER A O 1
ATOM 765 N N . ASN A 1 101 ? 4.405 -0.211 -16.630 1.00 87.69 101 ASN A N 1
ATOM 766 C CA . ASN A 1 101 ? 5.409 -0.096 -17.684 1.00 87.69 101 ASN A CA 1
ATOM 767 C C . ASN A 1 101 ? 5.605 1.382 -18.072 1.00 87.69 101 ASN A C 1
ATOM 769 O O . ASN A 1 101 ? 4.639 2.142 -18.120 1.00 87.69 101 ASN A O 1
ATOM 773 N N . ASP A 1 102 ? 6.826 1.789 -18.416 1.00 85.62 102 ASP A N 1
ATOM 774 C CA . ASP A 1 102 ? 7.124 3.162 -18.849 1.00 85.62 102 ASP A CA 1
ATOM 775 C C . ASP A 1 102 ? 6.583 3.523 -20.247 1.00 85.62 102 ASP A C 1
ATOM 777 O O . ASP A 1 102 ? 6.778 4.637 -20.740 1.00 85.62 102 ASP A O 1
ATOM 781 N N . GLY A 1 103 ? 5.889 2.578 -20.890 1.00 79.06 103 GLY A N 1
ATOM 782 C CA . GLY A 1 103 ? 5.237 2.744 -22.184 1.00 79.06 103 GLY A CA 1
ATOM 783 C C . GLY A 1 103 ? 6.212 2.827 -23.359 1.00 79.06 103 GLY A C 1
ATOM 784 O O . GLY A 1 103 ? 5.770 2.982 -24.503 1.00 79.06 103 GLY A O 1
ATOM 785 N N . ARG A 1 104 ? 7.524 2.703 -23.121 1.00 76.62 104 ARG A N 1
ATOM 786 C CA . ARG A 1 104 ? 8.527 2.720 -24.182 1.00 76.62 104 ARG A CA 1
ATOM 787 C C . ARG A 1 104 ? 8.494 1.377 -24.898 1.00 76.62 104 ARG A C 1
ATOM 789 O O . ARG A 1 104 ? 8.821 0.329 -24.350 1.00 76.62 104 ARG A O 1
ATOM 796 N N . ARG A 1 105 ? 8.068 1.395 -26.161 1.00 63.44 105 ARG A N 1
ATOM 797 C CA . ARG A 1 105 ? 8.156 0.228 -27.045 1.00 63.44 105 ARG A CA 1
ATOM 798 C C . ARG A 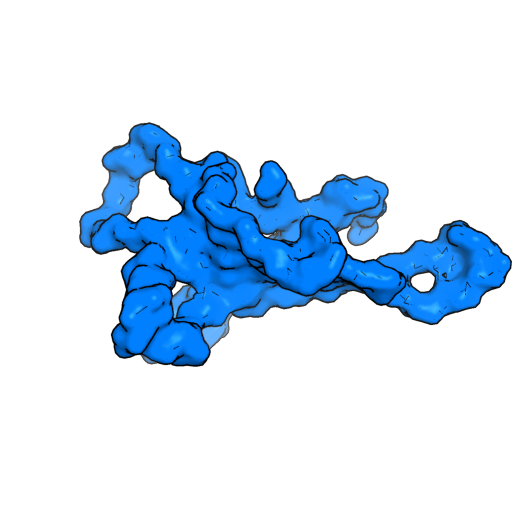1 105 ? 9.611 0.051 -27.465 1.00 63.44 105 ARG A C 1
ATOM 800 O O . ARG A 1 105 ? 10.007 0.608 -28.487 1.00 63.44 105 ARG A O 1
ATOM 807 N N . SER A 1 106 ? 10.408 -0.684 -26.693 1.00 58.06 106 SER A N 1
ATOM 808 C CA . SER A 1 106 ? 11.727 -1.076 -27.186 1.00 58.06 106 SER A CA 1
ATOM 809 C C . SER A 1 106 ? 11.588 -2.220 -28.193 1.00 58.06 106 SER A C 1
ATOM 811 O O . SER A 1 106 ? 10.875 -3.195 -27.958 1.00 58.06 106 SER A O 1
ATOM 813 N N . MET A 1 107 ? 12.247 -2.083 -29.347 1.00 59.06 107 MET A N 1
ATOM 814 C CA . MET A 1 107 ? 12.384 -3.165 -30.332 1.00 59.06 107 MET A CA 1
ATOM 815 C C . MET A 1 107 ? 13.401 -4.226 -29.880 1.00 59.06 107 MET A C 1
ATOM 817 O O . MET A 1 107 ? 13.530 -5.267 -30.521 1.00 59.06 107 MET A O 1
ATOM 821 N N . VAL A 1 108 ? 14.110 -3.966 -28.779 1.00 60.03 108 VAL A N 1
ATOM 822 C CA . VAL A 1 108 ? 15.068 -4.866 -28.140 1.00 60.03 108 VAL A CA 1
ATOM 823 C C . VAL A 1 108 ? 14.517 -5.168 -26.747 1.00 60.03 108 VAL A C 1
ATOM 825 O O . VAL A 1 108 ? 14.203 -4.250 -25.998 1.00 60.03 108 VAL A O 1
ATOM 828 N N . ALA A 1 109 ? 14.352 -6.442 -26.394 1.00 57.72 109 ALA A N 1
ATOM 829 C CA . ALA A 1 109 ? 13.597 -6.891 -25.214 1.00 57.72 109 ALA A CA 1
ATOM 830 C C . ALA A 1 109 ? 14.121 -6.404 -23.836 1.00 57.72 109 ALA A C 1
ATOM 832 O O . ALA A 1 109 ? 13.515 -6.719 -22.819 1.00 57.72 109 ALA A O 1
ATOM 833 N N . GLU A 1 110 ? 15.204 -5.623 -23.796 1.00 58.66 110 GLU A N 1
ATOM 834 C CA . GLU A 1 110 ? 16.001 -5.331 -22.598 1.00 58.66 110 GLU A CA 1
ATOM 835 C C . GLU A 1 110 ? 16.019 -3.836 -22.184 1.00 58.66 110 GLU A C 1
ATOM 837 O O . GLU A 1 110 ? 16.660 -3.494 -21.198 1.00 58.66 110 GLU A O 1
ATOM 842 N N . GLU A 1 111 ? 15.328 -2.921 -22.886 1.00 63.34 111 GLU A N 1
ATOM 843 C CA . GLU A 1 111 ? 15.347 -1.464 -22.576 1.00 63.34 111 GLU A CA 1
ATOM 844 C C . GLU A 1 111 ? 14.013 -0.905 -22.029 1.00 63.34 111 GLU A C 1
ATOM 846 O O . GLU A 1 111 ? 13.669 0.257 -22.259 1.00 63.34 111 GLU A O 1
ATOM 851 N N . GLY A 1 112 ? 13.217 -1.725 -21.340 1.00 72.75 112 GLY A N 1
ATOM 852 C CA . GLY A 1 112 ? 11.973 -1.273 -20.703 1.00 72.75 112 GLY A CA 1
ATOM 853 C C . GLY A 1 112 ? 12.201 -0.775 -19.274 1.00 72.75 112 GLY A C 1
ATOM 854 O O . GLY A 1 112 ? 12.806 -1.478 -18.467 1.00 72.75 112 GLY A O 1
ATOM 855 N N . GLY A 1 113 ? 11.710 0.420 -18.943 1.00 82.56 113 GLY A N 1
ATOM 856 C CA . GLY A 1 113 ? 11.675 0.938 -17.576 1.00 82.56 113 GLY A CA 1
ATOM 857 C C . GLY A 1 113 ? 10.316 0.742 -16.898 1.00 82.56 113 GLY A C 1
ATOM 858 O O . GLY A 1 113 ? 9.324 0.357 -17.514 1.00 82.56 113 GLY A O 1
ATOM 859 N N . THR A 1 114 ? 10.248 1.062 -15.606 1.00 86.38 114 THR A N 1
ATOM 860 C CA . THR A 1 114 ? 8.992 1.073 -14.841 1.00 86.38 114 THR A CA 1
ATOM 861 C C . THR A 1 114 ? 8.706 2.457 -14.284 1.00 86.38 114 THR A C 1
ATOM 863 O O . THR A 1 114 ? 9.611 3.125 -13.781 1.00 86.38 114 THR A O 1
ATOM 866 N N . ILE A 1 115 ? 7.438 2.854 -14.283 1.00 91.44 115 ILE A N 1
ATOM 867 C CA . ILE A 1 115 ? 6.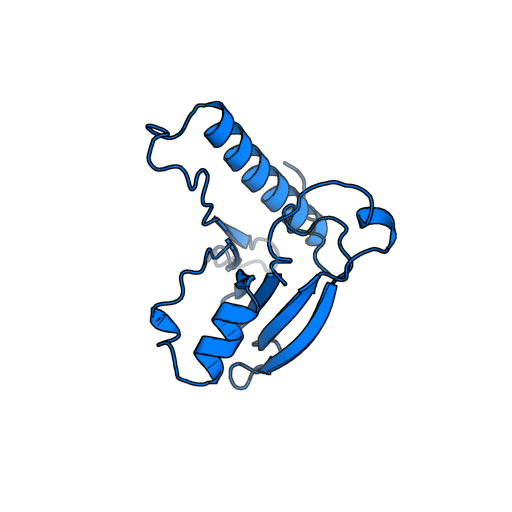964 4.042 -13.577 1.00 91.44 115 ILE A CA 1
ATOM 868 C C . ILE A 1 115 ? 6.416 3.603 -12.221 1.00 91.44 115 ILE A C 1
ATOM 870 O O . ILE A 1 115 ? 5.447 2.844 -12.147 1.00 91.44 115 ILE A O 1
ATOM 874 N N . LEU A 1 116 ? 7.038 4.108 -11.156 1.00 92.44 116 LEU A N 1
ATOM 875 C CA . LEU A 1 116 ? 6.550 3.997 -9.786 1.00 92.44 116 LEU A CA 1
ATOM 876 C C . LEU A 1 116 ? 5.801 5.281 -9.420 1.00 92.44 116 LEU A C 1
ATOM 878 O O . LEU A 1 116 ? 6.382 6.366 -9.421 1.00 92.44 116 LEU A O 1
ATOM 882 N N . THR A 1 117 ? 4.528 5.158 -9.062 1.00 93.31 117 THR A N 1
ATOM 883 C CA . THR A 1 117 ? 3.736 6.263 -8.507 1.00 93.31 117 THR A CA 1
ATOM 884 C C . THR A 1 117 ? 3.411 5.941 -7.063 1.00 93.31 117 THR A C 1
ATOM 886 O O . THR A 1 117 ? 2.859 4.883 -6.783 1.00 93.31 117 THR A O 1
ATOM 889 N N . VAL A 1 118 ? 3.756 6.840 -6.145 1.00 92.12 118 VAL A N 1
ATOM 890 C CA . VAL A 1 118 ? 3.513 6.676 -4.707 1.00 92.12 118 VAL A CA 1
ATOM 891 C C . VAL A 1 118 ? 2.544 7.757 -4.251 1.00 92.12 118 VAL A C 1
ATOM 893 O O . VAL A 1 118 ? 2.697 8.920 -4.623 1.00 92.12 118 VAL A O 1
ATOM 896 N N . VAL A 1 119 ? 1.551 7.377 -3.453 1.00 90.50 119 VAL A N 1
ATOM 897 C CA . VAL A 1 119 ? 0.510 8.274 -2.949 1.00 90.50 119 VAL A CA 1
ATOM 898 C C . VAL A 1 119 ? 0.379 8.093 -1.445 1.00 90.50 119 VAL A C 1
ATOM 900 O O . VAL A 1 119 ? 0.324 6.971 -0.949 1.00 90.50 119 VAL A O 1
ATOM 903 N N . PHE A 1 120 ? 0.290 9.211 -0.732 1.00 88.19 120 PHE A N 1
ATOM 904 C CA . PHE A 1 120 ? 0.017 9.242 0.696 1.00 88.19 120 PHE A CA 1
ATOM 905 C C . PHE A 1 120 ? -1.100 10.228 0.989 1.00 88.19 120 PHE A C 1
ATOM 907 O O . PHE A 1 120 ? -1.052 11.379 0.554 1.00 88.19 120 PHE A O 1
ATOM 914 N N . GLN A 1 121 ? -2.061 9.795 1.794 1.00 88.62 121 GLN A N 1
ATOM 915 C CA . GLN A 1 121 ? -3.009 10.681 2.444 1.00 88.62 121 GLN A CA 1
ATOM 916 C C . GLN A 1 121 ? -2.733 10.647 3.946 1.00 88.62 121 GLN A C 1
ATOM 918 O O . GLN A 1 121 ? -2.900 9.615 4.588 1.00 88.62 121 GLN A O 1
ATOM 923 N N . ILE A 1 122 ? -2.267 11.766 4.504 1.00 80.06 122 ILE A N 1
ATOM 924 C CA . ILE A 1 122 ? -1.809 11.848 5.897 1.00 80.06 122 ILE A CA 1
ATOM 925 C C . ILE A 1 122 ? -2.534 12.991 6.592 1.00 80.06 122 ILE A C 1
ATOM 927 O O . ILE A 1 122 ? -2.556 14.120 6.102 1.00 80.06 122 ILE A O 1
ATOM 931 N N . LEU A 1 123 ? -3.099 12.700 7.761 1.00 79.44 123 LEU A N 1
ATOM 932 C CA . LEU A 1 123 ? -3.668 13.703 8.648 1.00 79.44 123 LEU A CA 1
ATOM 933 C C . LEU A 1 123 ? -2.592 14.155 9.646 1.00 79.44 123 LEU A C 1
ATOM 935 O O . LEU A 1 123 ? -2.192 13.392 10.517 1.00 79.44 123 LEU A O 1
ATOM 939 N N . VAL A 1 124 ? -2.102 15.388 9.490 1.00 71.56 124 VAL A N 1
ATOM 940 C CA . VAL A 1 124 ? -0.966 15.933 10.266 1.00 71.56 124 VAL A CA 1
ATOM 941 C C . VAL A 1 124 ? -1.390 16.472 11.640 1.00 71.56 124 VAL A C 1
ATOM 943 O O . VAL A 1 124 ? -0.605 16.457 12.583 1.00 71.56 124 VAL A O 1
ATOM 946 N N . SER A 1 125 ? -2.632 16.937 11.782 1.00 66.56 125 SER A N 1
ATOM 947 C CA . SER A 1 125 ? -3.190 17.372 13.064 1.00 66.56 125 SER A CA 1
ATOM 948 C C . SER A 1 125 ? -4.703 17.195 13.078 1.00 66.56 125 SER A C 1
ATOM 950 O O . SER A 1 125 ? -5.384 17.551 12.117 1.00 66.56 125 SER A O 1
ATOM 952 N N . GLU A 1 126 ? -5.229 16.702 14.197 1.00 62.53 126 GLU A N 1
ATOM 953 C CA . GLU A 1 126 ? -6.664 16.724 14.498 1.00 62.53 126 GLU A CA 1
ATOM 954 C C . GLU A 1 126 ? -7.095 18.034 15.191 1.00 62.53 126 GLU A C 1
ATOM 956 O O . GLU A 1 126 ? -8.285 18.358 15.223 1.00 62.53 126 GLU A O 1
ATOM 961 N N . ASP A 1 127 ? -6.150 18.815 15.740 1.00 63.22 127 ASP A N 1
ATOM 962 C CA . ASP A 1 127 ? -6.460 20.076 16.419 1.00 63.22 127 ASP A CA 1
ATOM 963 C C . ASP A 1 127 ? -6.674 21.190 15.386 1.00 63.22 127 ASP A C 1
ATOM 965 O O . ASP A 1 127 ? -5.735 21.709 14.774 1.00 63.22 127 ASP A O 1
ATOM 969 N N . LYS A 1 128 ? -7.946 21.582 15.240 1.00 60.59 128 LYS A N 1
ATOM 970 C CA . LYS A 1 128 ? -8.430 22.666 14.370 1.00 60.59 128 LYS A CA 1
ATOM 971 C C . LYS A 1 128 ? -7.800 24.034 14.671 1.00 60.59 128 LYS A C 1
ATOM 973 O O . LYS A 1 128 ? -8.018 24.970 13.907 1.00 60.59 128 LYS A O 1
ATOM 978 N N . ARG A 1 129 ? -7.072 24.181 15.784 1.00 59.66 129 ARG A N 1
ATOM 979 C CA . ARG A 1 129 ? -6.375 25.419 16.172 1.00 59.66 129 ARG A CA 1
ATOM 980 C C . ARG A 1 129 ? -4.959 25.522 15.612 1.00 59.66 129 ARG A C 1
ATOM 982 O O . ARG A 1 129 ? -4.380 26.605 15.672 1.00 59.66 129 ARG A O 1
ATOM 989 N N . ILE A 1 130 ? -4.397 24.438 15.073 1.00 61.72 130 ILE A N 1
ATOM 990 C CA . ILE A 1 130 ? -3.089 24.484 14.415 1.00 61.72 130 ILE A CA 1
ATOM 991 C C . ILE A 1 130 ? -3.280 25.079 13.019 1.00 61.72 130 ILE A C 1
ATOM 993 O O . ILE A 1 130 ? -3.820 24.453 12.109 1.00 61.72 130 ILE A O 1
ATOM 997 N N . SER A 1 131 ? -2.869 26.338 12.875 1.00 56.88 131 SER A N 1
ATOM 998 C CA . SER A 1 131 ? -2.944 27.086 11.624 1.00 56.88 131 SER A CA 1
ATOM 999 C C . SER A 1 131 ? -1.830 26.649 10.672 1.00 56.88 131 SER A C 1
ATOM 1001 O O . SER A 1 131 ? -0.742 27.219 10.680 1.00 56.88 131 SER A O 1
ATOM 1003 N N . GLY A 1 132 ? -2.136 25.680 9.812 1.00 62.97 132 GLY A N 1
ATOM 1004 C CA . GLY A 1 132 ? -1.350 25.375 8.617 1.00 62.97 132 GLY A CA 1
ATOM 1005 C C . GLY A 1 132 ? -0.174 24.418 8.821 1.00 62.97 132 GLY A C 1
ATOM 1006 O O . GLY A 1 132 ? 0.286 24.156 9.930 1.00 62.97 132 GLY A O 1
ATOM 1007 N N . MET A 1 133 ? 0.283 23.865 7.699 1.00 65.44 133 MET A N 1
ATOM 1008 C CA . MET A 1 133 ? 1.420 22.951 7.625 1.00 65.44 133 MET A CA 1
ATOM 1009 C C . MET A 1 133 ? 2.702 23.695 8.025 1.00 65.44 133 MET A C 1
ATOM 1011 O O . MET A 1 133 ? 3.001 24.743 7.457 1.00 65.44 133 MET A O 1
ATOM 1015 N N . ASN A 1 134 ? 3.443 23.177 9.008 1.00 76.81 134 ASN A N 1
ATOM 1016 C CA . ASN A 1 134 ? 4.751 23.718 9.383 1.00 76.81 134 ASN A CA 1
ATOM 1017 C C . ASN A 1 134 ? 5.873 23.016 8.595 1.00 76.81 134 ASN A C 1
ATOM 1019 O O . ASN A 1 134 ? 5.683 21.916 8.074 1.00 76.81 134 ASN A O 1
ATOM 1023 N N . GLU A 1 135 ? 7.042 23.651 8.511 1.00 83.00 135 GLU A N 1
ATOM 1024 C CA . GLU A 1 135 ? 8.214 23.135 7.782 1.00 83.00 135 GLU A CA 1
ATOM 1025 C C . GLU A 1 135 ? 8.601 21.719 8.246 1.00 83.00 135 GLU A C 1
ATOM 1027 O O . GLU A 1 135 ? 8.785 20.819 7.433 1.00 83.00 135 GLU A O 1
ATOM 1032 N N . GLN A 1 136 ? 8.541 21.468 9.557 1.00 82.56 136 GLN A N 1
ATOM 1033 C CA . GLN A 1 136 ? 8.798 20.152 10.146 1.00 82.56 136 GLN A CA 1
ATOM 1034 C C . GLN A 1 136 ? 7.858 19.047 9.622 1.00 82.56 136 GLN A C 1
ATOM 1036 O O . GLN A 1 136 ? 8.272 17.899 9.443 1.00 82.56 136 GLN A O 1
ATOM 1041 N N . SER A 1 137 ? 6.585 19.365 9.370 1.00 81.94 137 SER A N 1
ATOM 1042 C CA . SER A 1 137 ? 5.623 18.414 8.801 1.00 81.94 137 SER A CA 1
ATOM 1043 C C . SER A 1 137 ? 5.963 18.098 7.347 1.00 81.94 137 SER A C 1
ATOM 1045 O O . SER A 1 137 ? 5.880 16.939 6.942 1.00 81.94 137 SER A O 1
ATOM 1047 N N . VAL A 1 138 ? 6.395 19.103 6.578 1.00 84.81 138 VAL A N 1
ATOM 1048 C CA . VAL A 1 138 ? 6.848 18.920 5.190 1.00 84.81 138 VAL A CA 1
ATOM 1049 C C . VAL A 1 138 ? 8.083 18.024 5.144 1.00 84.81 138 VAL A C 1
ATOM 1051 O O . VAL A 1 138 ? 8.112 17.075 4.359 1.00 84.81 138 VAL A O 1
ATOM 1054 N N . ASP A 1 139 ? 9.058 18.256 6.023 1.00 87.75 139 ASP A N 1
ATOM 1055 C CA . ASP A 1 139 ? 10.261 17.424 6.128 1.00 87.75 139 ASP A CA 1
ATOM 1056 C C . ASP A 1 139 ? 9.916 15.977 6.487 1.00 87.75 139 ASP A C 1
ATOM 1058 O O . ASP A 1 139 ? 10.439 15.029 5.894 1.00 87.75 139 ASP A O 1
ATOM 1062 N N . THR A 1 140 ? 8.978 15.793 7.419 1.00 85.81 140 THR A N 1
ATOM 1063 C CA . THR A 1 140 ? 8.520 14.466 7.844 1.00 85.81 140 THR A CA 1
ATOM 1064 C C . THR A 1 140 ? 7.867 13.708 6.686 1.00 85.81 140 THR A C 1
ATOM 1066 O O . THR A 1 140 ? 8.235 12.563 6.417 1.00 85.81 140 THR A O 1
ATOM 1069 N N . VAL A 1 141 ? 6.945 14.346 5.955 1.00 85.75 141 VAL A N 1
ATOM 1070 C CA . VAL A 1 141 ? 6.283 13.737 4.787 1.00 85.75 141 VAL A CA 1
ATOM 1071 C C . VAL A 1 141 ? 7.291 13.448 3.672 1.00 85.75 141 VAL A C 1
ATOM 1073 O O . VAL A 1 141 ? 7.273 12.366 3.087 1.00 85.75 141 VAL A O 1
ATOM 1076 N N . THR A 1 142 ? 8.223 14.365 3.411 1.00 89.06 142 THR A N 1
ATOM 1077 C CA . THR A 1 142 ? 9.267 14.187 2.389 1.00 89.06 142 THR A CA 1
ATOM 1078 C C . THR A 1 142 ? 10.184 13.010 2.723 1.00 89.06 142 THR A C 1
ATOM 1080 O O . THR A 1 142 ? 10.495 12.187 1.855 1.00 89.06 142 THR A O 1
ATOM 1083 N N . SER A 1 143 ? 10.578 12.879 3.991 1.00 89.00 143 SER A N 1
ATOM 1084 C CA . SER A 1 143 ? 11.375 11.753 4.486 1.00 89.00 143 SER A CA 1
ATOM 1085 C C . SER A 1 143 ? 10.626 10.422 4.377 1.00 89.00 143 SER A C 1
ATOM 1087 O O . SER A 1 143 ? 11.214 9.408 3.980 1.00 89.00 143 SER A O 1
ATOM 1089 N N . LEU A 1 144 ? 9.317 10.427 4.656 1.00 87.56 144 LEU A N 1
ATOM 1090 C CA . LEU A 1 144 ? 8.455 9.256 4.521 1.00 87.56 144 LEU A CA 1
ATOM 1091 C C . LEU A 1 144 ? 8.361 8.790 3.063 1.00 87.56 144 LEU A C 1
ATOM 1093 O O . LEU A 1 144 ? 8.601 7.613 2.782 1.00 87.56 144 LEU A O 1
ATOM 1097 N N . ILE A 1 145 ? 8.078 9.708 2.132 1.00 89.38 145 ILE A N 1
ATOM 1098 C CA . ILE A 1 145 ? 8.019 9.414 0.692 1.00 89.38 14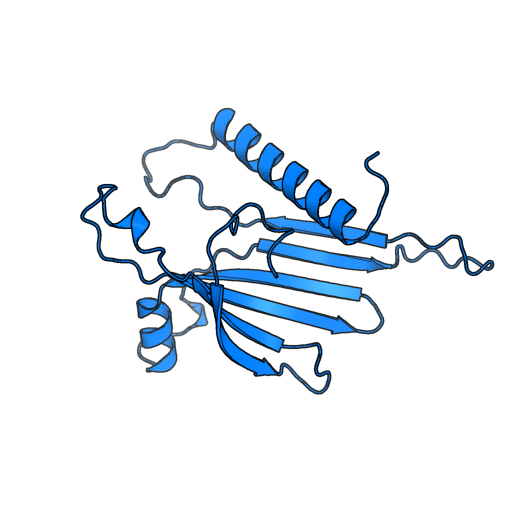5 ILE A CA 1
ATOM 1099 C C . ILE A 1 145 ? 9.366 8.860 0.221 1.00 89.38 145 ILE A C 1
ATOM 1101 O O . ILE A 1 145 ? 9.423 7.783 -0.373 1.00 89.38 145 ILE A O 1
ATOM 1105 N N . SER A 1 146 ? 10.460 9.553 0.548 1.00 90.75 146 SER A N 1
ATOM 1106 C CA . SER A 1 146 ? 11.815 9.164 0.141 1.00 90.75 146 SER A CA 1
ATOM 1107 C C . SER A 1 146 ? 12.197 7.778 0.660 1.00 90.75 146 SER A C 1
ATOM 1109 O O . SER A 1 146 ? 12.789 6.974 -0.060 1.00 90.75 146 SER A O 1
ATOM 1111 N N . SER A 1 147 ? 11.844 7.473 1.909 1.00 89.44 147 SER A N 1
ATOM 1112 C CA . SER A 1 147 ? 12.141 6.176 2.516 1.00 89.44 147 SER A CA 1
ATOM 1113 C C . SER A 1 147 ? 11.284 5.052 1.953 1.00 89.44 147 SER A C 1
ATOM 1115 O O . SER A 1 147 ? 11.797 3.960 1.725 1.00 89.44 147 SER A O 1
ATOM 1117 N N . THR A 1 148 ? 10.022 5.332 1.639 1.00 88.44 148 THR A N 1
ATOM 1118 C CA . THR A 1 148 ? 9.129 4.372 0.981 1.00 88.44 148 THR A CA 1
ATOM 1119 C C . THR A 1 148 ? 9.637 4.025 -0.415 1.00 88.44 148 THR A C 1
ATOM 1121 O O . THR A 1 148 ? 9.814 2.849 -0.726 1.00 88.44 148 THR A O 1
ATOM 1124 N N . VAL A 1 149 ? 9.965 5.031 -1.235 1.00 90.44 149 VAL A N 1
ATOM 1125 C CA . VAL A 1 149 ? 10.539 4.822 -2.576 1.00 90.44 149 VAL A CA 1
ATOM 1126 C C . VAL A 1 149 ? 11.826 4.003 -2.491 1.00 90.44 149 VAL A C 1
ATOM 1128 O O . VAL A 1 149 ? 11.996 3.044 -3.243 1.00 90.44 149 VAL A O 1
ATOM 1131 N N . ARG A 1 150 ? 12.712 4.330 -1.542 1.00 89.94 150 ARG A N 1
ATOM 1132 C CA . ARG A 1 150 ? 13.949 3.578 -1.304 1.00 89.94 150 ARG A CA 1
ATOM 1133 C C . ARG A 1 150 ? 13.672 2.111 -0.980 1.00 89.94 150 ARG A C 1
ATOM 1135 O O . ARG A 1 150 ? 14.294 1.238 -1.575 1.00 89.94 150 ARG A O 1
ATOM 1142 N N . ASN A 1 151 ? 12.741 1.828 -0.070 1.00 87.50 151 ASN A N 1
ATOM 1143 C CA . ASN A 1 151 ? 12.431 0.454 0.317 1.00 87.50 151 ASN A CA 1
ATOM 1144 C C . ASN A 1 151 ? 11.773 -0.335 -0.825 1.00 87.50 151 ASN A C 1
ATOM 1146 O O . ASN A 1 151 ? 12.079 -1.513 -0.994 1.00 87.50 151 ASN A O 1
ATOM 1150 N N . ILE A 1 152 ? 10.916 0.303 -1.632 1.00 87.62 152 ILE A N 1
ATOM 1151 C CA . ILE A 1 152 ? 10.341 -0.317 -2.836 1.00 87.62 152 ILE A CA 1
ATOM 1152 C C . ILE A 1 152 ? 11.458 -0.665 -3.826 1.00 87.62 152 ILE A C 1
ATOM 1154 O O . ILE A 1 152 ? 11.543 -1.814 -4.253 1.00 87.62 152 ILE A O 1
ATOM 1158 N N . LYS A 1 153 ? 12.357 0.284 -4.137 1.00 87.25 153 LYS A N 1
ATOM 1159 C CA . LYS A 1 153 ? 13.523 0.031 -5.003 1.00 87.25 153 LYS A CA 1
ATOM 1160 C C . LYS A 1 153 ? 14.357 -1.150 -4.491 1.00 87.25 153 LYS A C 1
ATOM 1162 O O . LYS A 1 153 ? 14.711 -2.021 -5.278 1.00 87.25 153 LYS A O 1
ATOM 1167 N N . LEU A 1 154 ? 14.619 -1.212 -3.182 1.00 87.38 154 LEU A N 1
ATOM 1168 C CA . LEU A 1 154 ? 15.364 -2.311 -2.560 1.00 87.38 154 LEU A CA 1
ATOM 1169 C C . LEU A 1 154 ? 14.664 -3.667 -2.714 1.00 87.38 154 LEU A C 1
ATOM 1171 O O . LEU A 1 154 ? 15.320 -4.643 -3.060 1.00 87.38 154 LEU A O 1
ATOM 1175 N N . LEU A 1 155 ? 13.346 -3.741 -2.495 1.00 84.56 155 LEU A N 1
ATOM 1176 C CA . LEU A 1 155 ? 12.590 -4.988 -2.678 1.00 84.56 155 LEU A CA 1
ATOM 1177 C C . LEU A 1 155 ? 12.569 -5.465 -4.134 1.00 84.56 155 LEU A C 1
ATOM 1179 O O . LEU A 1 155 ? 12.494 -6.666 -4.379 1.00 84.56 155 LEU A O 1
ATOM 1183 N N . LEU A 1 156 ? 12.636 -4.533 -5.084 1.00 82.88 156 LEU A N 1
ATOM 1184 C CA . LEU A 1 156 ? 12.686 -4.822 -6.517 1.00 82.88 156 LEU A CA 1
ATOM 1185 C C . LEU A 1 156 ? 14.117 -5.042 -7.037 1.00 82.88 156 LEU A C 1
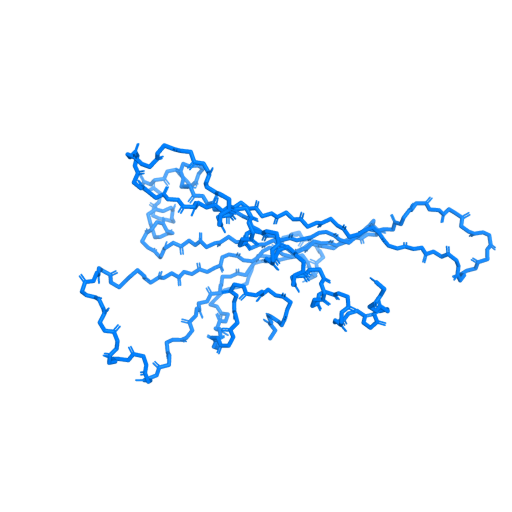ATOM 1187 O O . LEU A 1 156 ? 14.296 -5.261 -8.232 1.00 82.88 156 LEU A O 1
ATOM 1191 N N . ASN A 1 157 ? 15.132 -5.005 -6.164 1.00 82.75 157 ASN A N 1
ATOM 1192 C CA . ASN A 1 157 ? 16.552 -5.067 -6.525 1.00 82.75 157 ASN A CA 1
ATOM 1193 C C . ASN A 1 157 ? 16.975 -3.999 -7.556 1.00 82.75 157 ASN A C 1
ATOM 1195 O O . ASN A 1 157 ? 17.861 -4.231 -8.378 1.00 82.75 157 ASN A O 1
ATOM 1199 N N . CYS A 1 158 ? 16.353 -2.819 -7.518 1.00 79.25 158 CYS A N 1
ATOM 1200 C CA . CYS A 1 158 ? 16.727 -1.689 -8.363 1.00 79.25 158 CYS A CA 1
ATOM 1201 C C . CYS A 1 158 ? 17.914 -0.908 -7.764 1.00 79.25 158 CYS A C 1
ATOM 1203 O O . CYS A 1 158 ? 18.035 -0.825 -6.536 1.00 79.25 158 CYS A O 1
ATOM 1205 N N . PRO A 1 159 ? 18.753 -0.259 -8.594 1.00 74.25 159 PRO A N 1
ATOM 1206 C CA . PRO A 1 159 ? 19.826 0.605 -8.113 1.00 74.25 159 PRO A CA 1
ATOM 1207 C C . PRO A 1 159 ? 19.297 1.775 -7.270 1.00 74.25 159 PRO A C 1
ATOM 1209 O O . PRO A 1 159 ? 18.290 2.412 -7.601 1.00 74.25 159 PRO A O 1
ATOM 1212 N N . LEU A 1 160 ? 20.010 2.083 -6.186 1.00 70.56 160 LEU A N 1
ATOM 1213 C CA . LEU A 1 160 ? 19.810 3.290 -5.386 1.00 70.56 160 LEU A CA 1
ATOM 1214 C C . LEU A 1 160 ? 20.605 4.447 -6.007 1.00 70.56 160 LEU A C 1
ATOM 1216 O O . LEU A 1 160 ? 21.620 4.861 -5.456 1.00 70.56 160 LEU A O 1
ATOM 1220 N N . GLU A 1 161 ? 20.180 4.913 -7.178 1.00 57.88 161 GLU A N 1
ATOM 1221 C CA . GLU A 1 161 ? 20.561 6.244 -7.677 1.00 57.88 161 GLU A CA 1
ATOM 1222 C C . GLU A 1 161 ? 19.718 7.331 -7.004 1.00 57.88 161 GLU A C 1
ATOM 1224 O O . GLU A 1 161 ? 18.482 7.109 -6.850 1.00 57.88 161 GLU A O 1
#

InterPro domains:
  IPR042160 Class IV homeodomain-leucine zipper [PTHR45654] (2-156)
  IPR057993 HD-Zip IV, C-terminal domain [PF25797] (2-158)